Protein AF-A0A1M7T191-F1 (afdb_monomer_lite)

Sequence (86 aa):
MSESPSEDDLVLPPVPLATGGVVQVDGTGRRVSQMELVVSTEDGAELRIPLEHHHGAWWPPTERTAPPAGVSADRVPPADHPHPEG

pLDDT: mean 82.8, std 18.21, range [36.69, 98.06]

Structure (mmCIF, N/CA/C/O backbone):
data_AF-A0A1M7T191-F1
#
_entry.id   AF-A0A1M7T191-F1
#
loop_
_atom_site.group_PDB
_atom_site.id
_atom_site.type_symbol
_atom_site.label_atom_id
_atom_site.label_alt_id
_atom_site.label_comp_id
_atom_site.label_asym_id
_atom_site.label_entity_id
_atom_site.label_seq_id
_atom_site.pdbx_PDB_ins_code
_atom_site.Cartn_x
_atom_site.Cartn_y
_atom_site.Cartn_z
_atom_site.occupancy
_atom_site.B_iso_or_equiv
_atom_site.auth_seq_id
_atom_site.auth_comp_id
_atom_site.auth_asym_id
_atom_site.auth_atom_id
_atom_site.pdbx_PDB_model_num
ATOM 1 N N . MET A 1 1 ? 9.026 31.573 6.024 1.00 36.69 1 MET A N 1
ATOM 2 C CA . MET A 1 1 ? 9.595 30.582 6.953 1.00 36.69 1 MET A CA 1
ATOM 3 C C . MET A 1 1 ? 9.635 29.288 6.172 1.00 36.69 1 MET A C 1
ATOM 5 O O . MET A 1 1 ? 8.574 28.832 5.775 1.00 36.69 1 MET A O 1
ATOM 9 N N . SER A 1 2 ? 10.823 28.812 5.807 1.00 47.53 2 SER A N 1
ATOM 10 C CA . SER A 1 2 ? 10.974 27.470 5.245 1.00 47.53 2 SER A CA 1
ATOM 11 C C . SER A 1 2 ? 11.256 26.573 6.434 1.00 47.53 2 SER A C 1
ATOM 13 O O . SER A 1 2 ? 12.339 26.662 7.007 1.00 47.53 2 SER A O 1
ATOM 15 N N . GLU A 1 3 ? 10.254 25.821 6.876 1.00 48.62 3 GLU A N 1
ATOM 16 C CA . GLU A 1 3 ? 10.498 24.698 7.773 1.00 48.62 3 GLU A CA 1
ATOM 17 C C . GLU A 1 3 ? 11.413 23.736 7.020 1.00 48.62 3 GLU A C 1
ATOM 19 O O . GLU A 1 3 ? 11.079 23.251 5.937 1.00 48.62 3 GLU A O 1
ATOM 24 N N . SER A 1 4 ? 12.627 23.563 7.536 1.00 55.38 4 SER A N 1
ATOM 25 C CA . SER A 1 4 ? 13.484 22.458 7.136 1.00 55.38 4 SER A CA 1
ATOM 26 C C . SER A 1 4 ? 12.670 21.173 7.325 1.00 55.38 4 SER A C 1
ATOM 28 O O . SER A 1 4 ? 12.055 21.050 8.388 1.00 55.38 4 SER A O 1
ATOM 30 N N . PRO A 1 5 ? 12.619 20.250 6.344 1.00 54.53 5 PRO A N 1
ATOM 31 C CA . PRO A 1 5 ? 11.971 18.959 6.557 1.00 54.53 5 PRO A CA 1
ATOM 32 C C . PRO A 1 5 ? 12.554 18.347 7.833 1.00 54.53 5 PRO A C 1
ATOM 34 O O . PRO A 1 5 ? 13.777 18.336 8.007 1.00 54.53 5 PRO A O 1
ATOM 37 N N . SER A 1 6 ? 11.678 17.977 8.768 1.00 58.03 6 SER A N 1
ATOM 38 C CA . SER A 1 6 ? 12.077 17.404 10.049 1.00 58.03 6 SER A CA 1
ATOM 39 C C . SER A 1 6 ? 12.975 16.198 9.788 1.00 58.03 6 SER A C 1
ATOM 41 O O . SER A 1 6 ? 12.691 15.387 8.915 1.00 58.03 6 SER A O 1
ATOM 43 N N . GLU A 1 7 ? 14.076 16.089 10.530 1.00 58.94 7 GLU A N 1
ATOM 44 C CA . GLU A 1 7 ? 15.176 15.149 10.259 1.00 58.94 7 GLU A CA 1
ATOM 45 C C . GLU A 1 7 ? 14.782 13.650 10.324 1.00 58.94 7 GLU A C 1
ATOM 47 O O . GLU A 1 7 ? 15.627 12.798 10.069 1.00 58.94 7 GLU A O 1
ATOM 52 N N . ASP A 1 8 ? 13.510 13.328 10.596 1.00 73.06 8 ASP A N 1
ATOM 53 C CA . ASP A 1 8 ? 12.960 11.970 10.724 1.00 73.06 8 ASP A CA 1
ATOM 54 C C . ASP A 1 8 ? 11.647 11.785 9.921 1.00 73.06 8 ASP A C 1
ATOM 56 O O . ASP A 1 8 ? 10.660 11.223 10.393 1.00 73.06 8 ASP A O 1
ATOM 60 N N . ASP A 1 9 ? 11.587 12.312 8.694 1.00 85.31 9 ASP A N 1
ATOM 61 C CA . ASP A 1 9 ? 10.493 11.993 7.768 1.00 85.31 9 ASP A CA 1
ATOM 62 C C . ASP A 1 9 ? 10.448 10.481 7.462 1.00 85.31 9 ASP A C 1
ATOM 64 O O . ASP A 1 9 ? 11.470 9.844 7.190 1.00 85.31 9 ASP A O 1
ATOM 68 N N . LEU A 1 10 ? 9.243 9.899 7.430 1.00 89.31 10 LEU A N 1
ATOM 69 C CA . LEU A 1 10 ? 9.062 8.493 7.065 1.00 89.31 10 LEU A CA 1
ATOM 70 C C . LEU A 1 10 ? 9.413 8.266 5.585 1.00 89.31 10 LEU A C 1
ATOM 72 O O . LEU A 1 10 ? 8.661 8.656 4.687 1.00 89.31 10 LEU A O 1
ATOM 76 N N . VAL A 1 11 ? 10.505 7.539 5.342 1.00 91.88 11 VAL A N 1
ATOM 77 C CA . VAL A 1 11 ? 10.925 7.074 4.012 1.00 91.88 11 VAL A CA 1
ATOM 78 C C . VAL A 1 11 ? 10.764 5.557 3.923 1.00 91.88 11 VAL A C 1
ATOM 80 O O . VAL A 1 11 ? 11.188 4.810 4.805 1.00 91.88 11 VAL A O 1
ATOM 83 N N . LEU A 1 12 ? 10.147 5.087 2.842 1.00 93.56 12 LEU A N 1
ATOM 84 C CA . LEU A 1 12 ? 9.966 3.668 2.556 1.00 93.56 12 LEU A CA 1
ATOM 85 C C . LEU A 1 12 ? 11.179 3.121 1.793 1.00 93.56 12 LEU A C 1
ATOM 87 O O . LEU A 1 12 ? 11.754 3.815 0.954 1.00 93.56 12 LEU A O 1
ATOM 91 N N . PRO A 1 13 ? 11.594 1.870 2.041 1.00 93.25 13 PRO A N 1
ATOM 92 C CA . PRO A 1 13 ? 12.744 1.313 1.349 1.00 93.25 13 PRO A CA 1
ATOM 93 C C . PRO A 1 13 ? 12.433 1.121 -0.150 1.00 93.25 13 PRO A C 1
ATOM 95 O O . PRO A 1 13 ? 11.298 0.791 -0.502 1.00 93.25 13 PRO A O 1
ATOM 98 N N . PRO A 1 14 ? 13.427 1.254 -1.048 1.00 93.31 14 PRO A N 1
ATOM 99 C CA . PRO A 1 14 ? 13.256 1.060 -2.491 1.00 93.31 14 PRO A CA 1
ATOM 100 C C . PRO A 1 14 ? 13.223 -0.436 -2.868 1.00 93.31 14 PRO A C 1
ATOM 102 O O . PRO A 1 14 ? 13.947 -0.895 -3.751 1.00 93.31 14 PRO A O 1
ATOM 105 N N . VAL A 1 15 ? 12.421 -1.223 -2.151 1.00 95.50 15 VAL A N 1
ATOM 106 C CA . VAL A 1 15 ? 12.253 -2.679 -2.291 1.00 95.50 15 VAL A CA 1
ATOM 107 C C . VAL A 1 15 ? 10.758 -3.014 -2.176 1.00 95.50 15 VAL A C 1
ATOM 109 O O . VAL A 1 15 ? 9.999 -2.209 -1.628 1.00 95.50 15 VAL A O 1
ATOM 112 N N . PRO A 1 16 ? 10.291 -4.176 -2.668 1.00 96.50 16 PRO A N 1
ATOM 113 C CA . PRO A 1 16 ? 8.879 -4.513 -2.555 1.00 96.50 16 PRO A CA 1
ATOM 114 C C . PRO A 1 16 ? 8.505 -4.764 -1.091 1.00 96.50 16 PRO A C 1
ATOM 116 O O . PRO A 1 16 ? 9.230 -5.453 -0.372 1.00 96.50 16 PRO A O 1
ATOM 119 N N . LEU A 1 17 ? 7.349 -4.253 -0.664 1.00 96.50 17 LEU A N 1
ATOM 120 C CA . LEU A 1 17 ? 6.832 -4.473 0.694 1.00 96.50 17 LEU A CA 1
ATOM 121 C C . LEU A 1 17 ? 5.962 -5.731 0.790 1.00 96.50 17 LEU A C 1
ATOM 123 O O . LEU A 1 17 ? 5.812 -6.308 1.864 1.00 96.50 17 LEU A O 1
ATOM 127 N N . ALA A 1 18 ? 5.400 -6.172 -0.335 1.00 96.69 18 ALA A N 1
ATOM 128 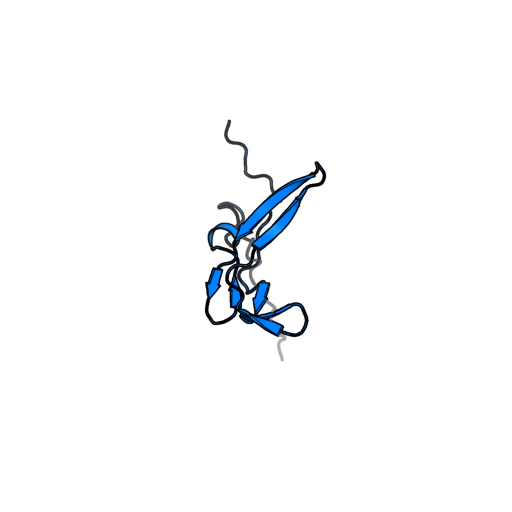C CA . ALA A 1 18 ? 4.647 -7.414 -0.442 1.00 96.69 18 ALA A CA 1
ATOM 129 C C . ALA A 1 18 ? 4.782 -8.018 -1.846 1.00 96.69 18 ALA A C 1
ATOM 131 O O . ALA A 1 18 ? 5.153 -7.340 -2.804 1.00 96.69 18 ALA A O 1
ATOM 132 N N . THR A 1 19 ? 4.452 -9.302 -1.985 1.00 95.75 19 THR A N 1
ATOM 133 C CA . THR A 1 19 ? 4.471 -10.021 -3.269 1.00 95.75 19 THR A CA 1
ATOM 134 C C . THR A 1 19 ? 3.175 -10.792 -3.494 1.00 95.75 19 THR A C 1
ATOM 136 O O . THR A 1 19 ? 2.472 -11.137 -2.544 1.00 95.75 19 THR A O 1
ATOM 139 N N . GLY A 1 20 ? 2.866 -11.075 -4.763 1.00 94.44 20 GLY A N 1
ATOM 140 C CA . GLY A 1 20 ? 1.681 -11.835 -5.156 1.00 94.44 20 GLY A CA 1
ATOM 141 C C . GLY A 1 20 ? 0.438 -10.971 -5.373 1.00 94.44 20 GLY A C 1
ATOM 142 O O . GLY A 1 20 ? 0.357 -9.827 -4.947 1.00 94.44 20 GLY A O 1
ATOM 143 N N . GLY A 1 21 ? -0.550 -11.529 -6.074 1.00 95.62 21 GLY A N 1
ATOM 144 C CA . GLY A 1 21 ? -1.756 -10.804 -6.496 1.00 95.62 21 GLY A CA 1
ATOM 145 C C . GLY A 1 21 ? -3.063 -11.456 -6.060 1.00 95.62 21 GLY A C 1
ATOM 146 O O . GLY A 1 21 ? -4.106 -11.140 -6.625 1.00 95.62 21 GLY A O 1
ATOM 147 N N . VAL A 1 22 ? -3.029 -12.403 -5.117 1.00 96.06 22 VAL A N 1
ATOM 148 C CA . VAL A 1 22 ? -4.210 -13.140 -4.645 1.00 96.06 22 VAL A CA 1
ATOM 149 C C . VAL A 1 22 ? -4.180 -13.257 -3.125 1.00 96.06 22 VAL A C 1
ATOM 151 O O . VAL A 1 22 ? -3.152 -13.608 -2.557 1.00 96.06 22 VAL A O 1
ATOM 154 N N . VAL A 1 23 ? -5.321 -13.019 -2.481 1.00 95.69 23 VAL A N 1
ATOM 155 C CA . VAL A 1 23 ? -5.541 -13.213 -1.041 1.00 95.69 23 VAL A CA 1
ATOM 156 C C . VAL A 1 23 ? -6.679 -14.209 -0.818 1.00 95.69 23 VAL A C 1
ATOM 158 O O . VAL A 1 23 ? -7.625 -14.265 -1.603 1.00 95.69 23 VAL A O 1
ATOM 161 N N . GLN A 1 24 ? -6.588 -15.024 0.232 1.00 96.81 24 GLN A N 1
ATOM 162 C CA . GLN A 1 24 ? -7.659 -15.947 0.612 1.00 96.81 24 GLN A CA 1
ATOM 163 C C . GLN A 1 24 ? -8.694 -15.217 1.468 1.00 96.81 24 GLN A C 1
ATOM 165 O O . GLN A 1 24 ? -8.360 -14.695 2.529 1.00 96.81 24 GLN A O 1
ATOM 170 N N . VAL A 1 25 ? -9.946 -15.197 1.017 1.00 95.12 25 VAL A N 1
ATOM 171 C CA . VAL A 1 25 ? -11.082 -14.612 1.742 1.00 95.12 25 VAL A CA 1
ATOM 172 C C . VAL A 1 25 ? -12.187 -15.654 1.777 1.00 95.12 25 VAL A C 1
ATOM 174 O O . VAL A 1 25 ? -12.638 -16.101 0.721 1.00 95.12 25 VAL A O 1
ATOM 177 N N . ASP A 1 26 ? -12.579 -16.074 2.980 1.00 95.19 26 ASP A N 1
ATOM 178 C CA . ASP A 1 26 ? -13.572 -17.135 3.201 1.00 95.19 26 ASP A CA 1
ATOM 179 C C . ASP A 1 26 ? -13.247 -18.427 2.421 1.00 95.19 26 ASP A C 1
ATOM 181 O O . ASP A 1 26 ? -14.099 -19.031 1.772 1.00 95.19 26 ASP A O 1
ATOM 185 N N . GLY A 1 27 ? -11.966 -18.816 2.411 1.00 94.81 27 GLY A N 1
ATOM 186 C CA . GLY A 1 27 ? -11.472 -20.004 1.700 1.00 94.8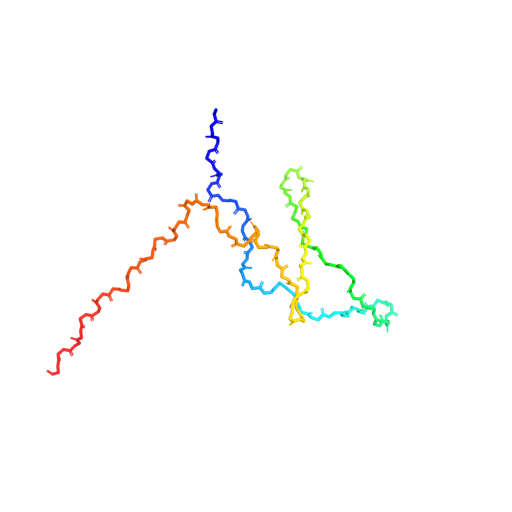1 27 GLY A CA 1
ATOM 187 C C . GLY A 1 27 ? -11.445 -19.888 0.170 1.00 94.81 27 GLY A C 1
ATOM 188 O O . GLY A 1 27 ? -11.121 -20.860 -0.508 1.00 94.81 27 GLY A O 1
ATOM 189 N N . THR A 1 28 ? -11.774 -18.718 -0.383 1.00 96.25 28 THR A N 1
ATOM 190 C CA . THR A 1 28 ? -11.741 -18.455 -1.824 1.00 96.25 28 THR A CA 1
ATOM 191 C C . THR A 1 28 ? -10.631 -17.465 -2.161 1.00 96.25 28 THR A C 1
ATOM 193 O O . THR A 1 28 ? -10.555 -16.374 -1.592 1.00 96.25 28 THR A O 1
ATOM 196 N N . GLY A 1 29 ? -9.792 -17.810 -3.140 1.00 97.62 29 GLY A N 1
ATOM 197 C CA . GLY A 1 29 ? -8.763 -16.909 -3.652 1.00 97.62 29 GLY A CA 1
ATOM 198 C C . GLY A 1 29 ? -9.378 -15.739 -4.421 1.00 97.62 29 GLY A C 1
ATOM 199 O O . GLY A 1 29 ? -10.062 -15.938 -5.425 1.00 97.62 29 GLY A O 1
ATOM 200 N N . ARG A 1 30 ? -9.110 -14.510 -3.979 1.00 97.62 30 ARG A N 1
ATOM 201 C CA . ARG A 1 30 ? -9.544 -13.269 -4.633 1.00 97.62 30 ARG A CA 1
ATOM 202 C C . ARG A 1 30 ? -8.341 -12.489 -5.132 1.00 97.62 30 ARG A C 1
ATOM 204 O O . ARG A 1 30 ? -7.349 -12.372 -4.419 1.00 97.62 30 ARG A O 1
ATOM 211 N N . ARG A 1 31 ? -8.427 -11.941 -6.349 1.00 96.62 31 ARG A N 1
ATOM 212 C CA . ARG A 1 31 ? -7.368 -11.073 -6.881 1.00 96.62 31 ARG A CA 1
ATOM 213 C C . ARG A 1 31 ? -7.316 -9.773 -6.086 1.00 96.62 31 ARG A C 1
ATOM 215 O O . ARG A 1 31 ? -8.353 -9.158 -5.854 1.00 96.62 31 ARG A O 1
ATOM 222 N N . VAL A 1 32 ? -6.113 -9.365 -5.711 1.00 97.06 32 VAL A N 1
ATOM 223 C CA . VAL A 1 32 ? -5.856 -8.076 -5.073 1.00 97.06 32 VAL A CA 1
ATOM 224 C C . VAL A 1 32 ? -5.951 -6.997 -6.149 1.00 97.06 32 VAL A C 1
ATOM 226 O O . VAL A 1 32 ? -5.220 -7.039 -7.136 1.00 97.06 32 VAL A O 1
ATOM 229 N N . SER A 1 33 ? -6.883 -6.061 -5.984 1.00 95.50 33 SER A N 1
ATOM 230 C CA . SER A 1 33 ? -7.050 -4.912 -6.884 1.00 95.50 33 SER A CA 1
ATOM 231 C C . SER A 1 33 ? -6.287 -3.674 -6.415 1.00 95.50 33 SER A C 1
ATOM 233 O O . SER A 1 33 ? -5.948 -2.832 -7.236 1.00 95.50 33 SER A O 1
ATOM 235 N N . GLN A 1 34 ? -6.041 -3.562 -5.109 1.00 95.56 34 GLN A N 1
ATOM 236 C CA . GLN A 1 34 ? -5.363 -2.441 -4.465 1.00 95.56 34 GLN A CA 1
ATOM 237 C C . GLN A 1 34 ? -4.712 -2.927 -3.168 1.00 95.56 34 GLN A C 1
ATOM 239 O O . GLN A 1 34 ? -5.248 -3.814 -2.499 1.00 95.56 34 GLN A O 1
ATOM 244 N N . MET A 1 35 ? -3.580 -2.325 -2.816 1.00 97.06 35 MET A N 1
ATOM 245 C CA . MET A 1 35 ? -2.904 -2.506 -1.538 1.00 97.06 35 MET A CA 1
ATOM 246 C C . MET A 1 35 ? -2.427 -1.142 -1.043 1.00 97.06 35 MET A C 1
ATOM 248 O O . MET A 1 35 ? -1.944 -0.334 -1.832 1.00 97.06 35 MET A O 1
ATOM 252 N N . GLU A 1 36 ? -2.569 -0.882 0.252 1.00 97.62 36 GLU A N 1
ATOM 253 C CA . GLU A 1 36 ? -2.173 0.378 0.881 1.00 97.62 36 GLU A CA 1
ATOM 254 C C . GLU A 1 36 ? -1.386 0.081 2.156 1.00 97.62 36 GLU A C 1
ATOM 256 O O . GLU A 1 36 ? -1.746 -0.820 2.917 1.00 97.62 36 GLU A O 1
ATOM 261 N N . LEU A 1 37 ? -0.328 0.853 2.399 1.00 96.88 37 LEU A N 1
ATOM 262 C CA . LEU A 1 37 ? 0.315 0.931 3.704 1.00 96.88 37 LEU A CA 1
ATOM 263 C C . LEU A 1 37 ? -0.386 2.020 4.517 1.00 96.88 37 LEU A C 1
ATOM 265 O O . LEU A 1 37 ? -0.471 3.168 4.077 1.00 96.88 37 LEU A O 1
ATOM 269 N N . VAL A 1 38 ? -0.877 1.656 5.698 1.00 97.56 38 VAL A N 1
ATOM 270 C CA . VAL A 1 38 ? -1.494 2.593 6.639 1.00 97.56 38 VAL A CA 1
ATOM 271 C C . VAL A 1 38 ? -0.512 2.864 7.767 1.00 97.56 38 VAL A C 1
ATOM 273 O O . VAL A 1 38 ? -0.015 1.932 8.398 1.00 97.56 38 VAL A O 1
ATOM 276 N N . VAL A 1 39 ? -0.238 4.141 8.006 1.00 95.94 39 VAL A N 1
ATOM 277 C CA . VAL A 1 39 ? 0.624 4.620 9.084 1.00 95.94 39 VAL A CA 1
ATOM 278 C C . VAL A 1 39 ? -0.246 5.397 10.057 1.00 95.94 39 VAL A C 1
ATOM 280 O O . VAL A 1 39 ? -0.847 6.398 9.672 1.00 95.94 39 VAL A O 1
ATOM 283 N N . SER A 1 40 ? -0.316 4.933 11.299 1.00 97.25 40 SER A N 1
ATOM 284 C CA . SER A 1 40 ? -0.997 5.636 12.385 1.00 97.25 40 SER A CA 1
ATOM 285 C C . SER A 1 40 ? 0.023 6.420 13.202 1.00 97.25 40 SER A C 1
ATOM 287 O O . SER A 1 40 ? 1.063 5.876 13.575 1.00 97.25 40 SER A O 1
ATOM 289 N N . THR A 1 41 ? -0.269 7.684 13.478 1.00 95.06 41 THR A N 1
ATOM 290 C CA . THR A 1 41 ? 0.562 8.547 14.321 1.00 95.06 41 THR A CA 1
ATOM 291 C C . THR A 1 41 ? 0.105 8.489 15.778 1.00 95.06 41 THR A C 1
ATOM 293 O O . THR A 1 41 ? -0.993 8.022 16.091 1.00 95.06 41 THR A O 1
ATOM 296 N N . GLU A 1 42 ? 0.946 8.965 16.695 1.00 95.31 42 GLU A N 1
ATOM 297 C CA . GLU A 1 42 ? 0.654 8.946 18.135 1.00 95.31 42 GLU A CA 1
ATOM 298 C C . GLU A 1 42 ? -0.559 9.807 18.521 1.00 95.31 42 GLU A C 1
ATOM 300 O O . GLU A 1 42 ? -1.287 9.473 19.455 1.00 95.31 42 GLU A O 1
ATOM 305 N N . ASP A 1 43 ? -0.818 10.887 17.783 1.00 94.94 43 ASP A N 1
ATOM 306 C CA . ASP A 1 43 ? -2.001 11.742 17.924 1.00 94.94 43 ASP A CA 1
ATOM 307 C C . ASP A 1 43 ? -3.261 11.150 17.263 1.00 94.94 43 ASP A C 1
ATOM 309 O O . ASP A 1 43 ? -4.341 11.738 17.338 1.00 94.94 43 ASP A O 1
ATOM 313 N N . GLY A 1 44 ? -3.149 9.959 16.665 1.00 96.31 44 GLY A N 1
ATOM 314 C CA . GLY A 1 44 ? -4.263 9.212 16.087 1.00 96.31 44 GLY A CA 1
ATOM 315 C C . GLY A 1 44 ? -4.611 9.590 14.648 1.00 96.31 44 GLY A C 1
ATOM 316 O O . GLY A 1 44 ? -5.657 9.163 14.155 1.00 96.31 44 GLY A O 1
ATOM 317 N N . ALA A 1 45 ? -3.771 10.367 13.960 1.00 96.81 45 ALA A N 1
ATOM 318 C CA . ALA A 1 45 ? -3.927 10.591 12.528 1.00 96.81 45 ALA A CA 1
ATOM 319 C C . ALA A 1 45 ? -3.515 9.343 11.728 1.00 96.81 45 ALA A C 1
ATOM 321 O O . ALA A 1 45 ? -2.711 8.522 12.170 1.00 96.81 45 ALA A O 1
ATOM 322 N N . GLU A 1 46 ? -4.073 9.203 10.525 1.00 97.75 46 GLU A N 1
ATOM 323 C CA . GLU A 1 46 ? -3.721 8.131 9.594 1.00 97.75 46 GLU A CA 1
ATOM 324 C C . GLU A 1 46 ? -3.213 8.707 8.273 1.00 97.75 46 GLU A C 1
ATOM 326 O O . GLU A 1 46 ? -3.879 9.529 7.637 1.00 97.75 46 GLU A O 1
ATOM 331 N N . LEU A 1 47 ? -2.069 8.204 7.816 1.00 95.06 47 LEU A N 1
ATOM 332 C CA . LEU A 1 47 ? -1.570 8.390 6.459 1.00 95.06 47 LEU A CA 1
ATOM 333 C C . LEU A 1 47 ? -1.738 7.085 5.678 1.00 95.06 47 LEU A C 1
ATOM 335 O O . LEU A 1 47 ? -1.283 6.027 6.112 1.00 95.06 47 LEU A O 1
ATOM 339 N N . ARG A 1 48 ? -2.361 7.164 4.498 1.00 97.50 48 ARG A N 1
ATOM 340 C CA . ARG A 1 48 ? -2.512 6.033 3.573 1.00 97.50 48 ARG A CA 1
ATOM 341 C C . ARG A 1 48 ? -1.615 6.224 2.364 1.00 97.50 48 ARG A C 1
ATOM 343 O O . ARG A 1 48 ? -1.683 7.253 1.694 1.00 97.50 48 ARG A O 1
ATOM 350 N N . ILE A 1 49 ? -0.775 5.232 2.102 1.00 97.31 49 ILE A N 1
ATOM 351 C CA . ILE A 1 49 ? 0.174 5.226 0.992 1.00 97.31 49 ILE A CA 1
ATOM 352 C C . ILE A 1 49 ? -0.229 4.087 0.047 1.00 97.31 49 ILE A C 1
ATOM 354 O O . ILE A 1 49 ? -0.063 2.921 0.418 1.00 97.31 49 ILE A O 1
ATOM 358 N N . PRO A 1 50 ? -0.768 4.382 -1.151 1.00 97.50 50 PRO A N 1
ATOM 359 C CA . PRO A 1 50 ? -1.108 3.347 -2.118 1.00 97.50 50 PRO A CA 1
ATOM 360 C C . PRO A 1 50 ? 0.162 2.696 -2.661 1.00 97.50 50 PRO A C 1
ATOM 362 O O . PRO A 1 50 ? 1.096 3.390 -3.055 1.00 97.50 50 PRO A O 1
ATOM 365 N N . LEU A 1 51 ? 0.194 1.364 -2.673 1.00 97.81 51 LEU A N 1
ATOM 366 C CA . LEU A 1 51 ? 1.289 0.607 -3.265 1.00 97.81 51 LEU A CA 1
ATOM 367 C C . LEU A 1 51 ? 1.008 0.327 -4.739 1.00 97.81 51 LEU A C 1
ATOM 369 O O . LEU A 1 51 ? -0.111 -0.010 -5.134 1.00 97.81 51 LEU A O 1
ATOM 373 N N . GLU A 1 52 ? 2.057 0.406 -5.543 1.00 96.94 52 GLU A N 1
ATOM 374 C CA . GLU A 1 52 ? 2.004 0.200 -6.980 1.00 96.94 52 GLU A CA 1
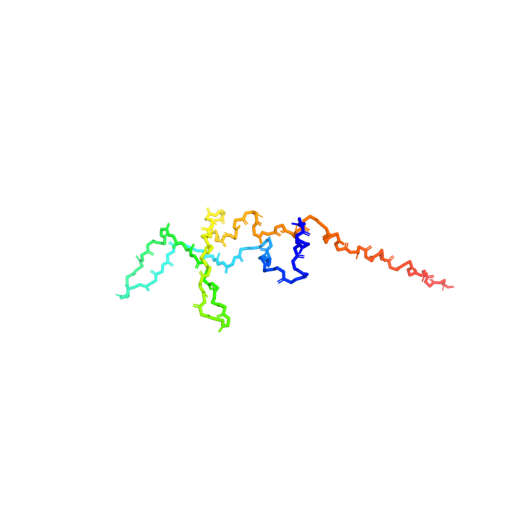ATOM 375 C C . GLU A 1 52 ? 2.399 -1.243 -7.320 1.00 96.94 52 GLU A C 1
ATOM 377 O O . GLU A 1 52 ? 3.407 -1.768 -6.836 1.00 96.94 52 GLU A O 1
ATOM 382 N N . HIS A 1 53 ? 1.604 -1.917 -8.153 1.00 96.75 53 HIS A N 1
ATOM 383 C CA . HIS A 1 53 ? 1.881 -3.301 -8.528 1.00 96.75 53 HIS A CA 1
ATOM 384 C C . HIS A 1 53 ? 2.800 -3.369 -9.753 1.00 96.75 53 HIS A C 1
ATOM 386 O O . HIS A 1 53 ? 2.362 -3.177 -10.890 1.00 96.75 53 HIS A O 1
ATOM 392 N N . HIS A 1 54 ? 4.066 -3.715 -9.525 1.00 93.56 54 HIS A N 1
ATOM 393 C CA . HIS A 1 54 ? 5.091 -3.844 -10.559 1.00 93.56 54 HIS A CA 1
ATOM 394 C C . HIS A 1 54 ? 5.876 -5.141 -10.384 1.00 93.56 54 HIS A C 1
ATOM 396 O O . HIS A 1 54 ? 6.243 -5.533 -9.277 1.00 93.56 54 HIS A O 1
ATOM 402 N N . HIS A 1 55 ? 6.144 -5.825 -11.500 1.00 93.06 55 HIS A N 1
ATOM 403 C CA . HIS A 1 55 ? 6.944 -7.057 -11.529 1.00 93.06 55 HIS A CA 1
ATOM 404 C C . HIS A 1 55 ? 6.444 -8.170 -10.578 1.00 93.06 55 HIS A C 1
ATOM 406 O O . HIS A 1 55 ? 7.235 -8.960 -10.073 1.00 93.06 55 HIS A O 1
ATOM 412 N N . GLY A 1 56 ? 5.126 -8.250 -10.341 1.00 94.06 56 GLY A N 1
ATOM 413 C CA . GLY A 1 56 ? 4.513 -9.257 -9.460 1.00 94.06 56 GLY A CA 1
ATOM 414 C C . GLY A 1 56 ? 4.604 -8.941 -7.961 1.00 94.06 56 GLY A C 1
ATOM 415 O O . GLY A 1 56 ? 4.328 -9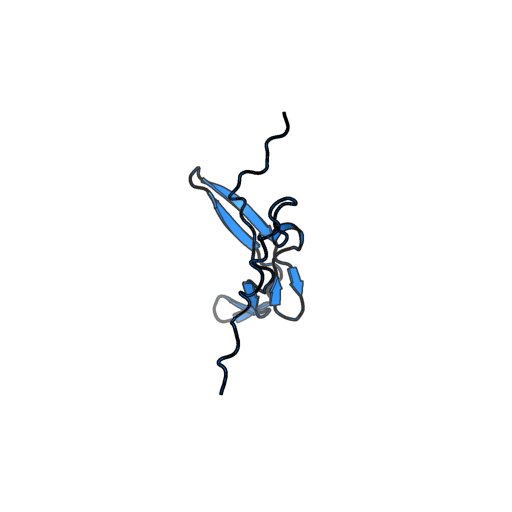.812 -7.128 1.00 94.06 56 GLY A O 1
ATOM 416 N N . ALA A 1 57 ? 5.002 -7.717 -7.617 1.00 97.00 57 ALA A N 1
ATOM 417 C CA . ALA A 1 57 ? 5.160 -7.246 -6.253 1.00 97.00 57 ALA A CA 1
ATOM 418 C C . ALA A 1 57 ? 4.529 -5.862 -6.050 1.00 97.00 57 ALA A C 1
ATOM 420 O O . ALA A 1 57 ? 4.208 -5.170 -7.016 1.00 97.00 57 ALA A O 1
ATOM 421 N N . TRP A 1 58 ? 4.334 -5.483 -4.790 1.00 98.06 58 TRP A N 1
ATOM 422 C CA . TRP A 1 58 ? 3.726 -4.221 -4.375 1.00 98.06 58 TRP A CA 1
ATOM 423 C C . TRP A 1 58 ? 4.800 -3.305 -3.809 1.00 98.06 58 TRP A C 1
ATOM 425 O O . TRP A 1 58 ? 5.434 -3.619 -2.795 1.00 98.06 58 TRP A O 1
ATOM 435 N N . TRP A 1 59 ? 5.011 -2.193 -4.498 1.00 97.69 59 TRP A N 1
ATOM 436 C CA . TRP A 1 59 ? 6.092 -1.257 -4.242 1.00 97.69 59 TRP A CA 1
ATOM 437 C C . TRP A 1 59 ? 5.543 0.045 -3.672 1.00 97.69 59 TRP A C 1
ATOM 439 O O . TRP A 1 59 ? 4.446 0.461 -4.045 1.00 97.69 59 TRP A O 1
ATOM 449 N N . PRO A 1 60 ? 6.291 0.713 -2.788 1.00 97.12 60 PRO A N 1
ATOM 450 C CA . PRO A 1 60 ? 6.024 2.103 -2.469 1.00 97.12 60 PRO A CA 1
ATOM 451 C C . PRO A 1 60 ? 6.096 2.977 -3.728 1.00 97.12 60 PRO A C 1
ATOM 453 O O . PRO A 1 60 ? 6.924 2.698 -4.600 1.00 97.12 60 PRO A O 1
ATOM 456 N N . PRO A 1 61 ? 5.312 4.062 -3.801 1.00 94.94 61 PRO A N 1
ATOM 457 C CA . PRO A 1 61 ? 5.455 5.031 -4.874 1.00 94.94 61 PRO A CA 1
ATOM 458 C C . PRO A 1 61 ? 6.817 5.727 -4.768 1.00 94.94 61 PRO A C 1
ATOM 460 O O . PRO A 1 61 ? 7.367 5.901 -3.673 1.00 94.94 61 PRO A O 1
ATOM 463 N N . THR A 1 62 ? 7.376 6.131 -5.910 1.00 90.94 62 THR A N 1
ATOM 464 C CA . THR A 1 62 ? 8.770 6.606 -5.994 1.00 90.94 62 THR A CA 1
ATOM 465 C C . THR A 1 62 ? 9.032 7.799 -5.068 1.00 90.94 62 THR A C 1
ATOM 467 O O . THR A 1 62 ? 10.065 7.825 -4.393 1.00 90.94 62 THR A O 1
ATOM 470 N N . GLU A 1 63 ? 8.088 8.735 -4.934 1.00 89.94 63 GLU A N 1
ATOM 471 C CA . GLU A 1 63 ? 8.207 9.889 -4.031 1.00 89.94 63 GLU A CA 1
ATOM 472 C C . GLU A 1 63 ? 8.325 9.525 -2.543 1.00 89.94 63 GLU A C 1
ATOM 474 O O . GLU A 1 63 ? 8.777 10.349 -1.753 1.00 89.94 63 GLU A O 1
ATOM 479 N N . ARG A 1 64 ? 7.940 8.305 -2.148 1.00 91.38 64 ARG A N 1
ATOM 480 C CA . ARG A 1 64 ? 8.080 7.800 -0.773 1.00 91.38 64 ARG A CA 1
ATOM 481 C C . ARG A 1 64 ? 9.366 7.019 -0.550 1.00 91.38 64 ARG A C 1
ATOM 483 O O . ARG A 1 64 ? 9.635 6.650 0.586 1.00 91.38 64 ARG A O 1
ATOM 490 N N . THR A 1 65 ? 10.137 6.756 -1.604 1.00 88.88 65 THR A N 1
ATOM 491 C CA . THR A 1 65 ? 11.414 6.025 -1.522 1.00 88.88 65 THR A CA 1
ATOM 492 C C . THR A 1 65 ? 12.638 6.927 -1.573 1.00 88.88 65 THR A C 1
ATOM 494 O O . THR A 1 65 ? 13.712 6.541 -1.112 1.00 88.88 65 THR A O 1
ATOM 497 N N . ALA A 1 66 ? 12.496 8.126 -2.140 1.00 79.25 66 ALA A N 1
ATOM 498 C CA . ALA A 1 66 ? 13.577 9.091 -2.193 1.00 79.25 66 ALA A CA 1
ATOM 499 C C . ALA A 1 66 ? 13.760 9.732 -0.808 1.00 79.25 66 ALA A C 1
ATOM 501 O O . ALA A 1 66 ? 12.786 10.241 -0.247 1.00 79.25 66 ALA A O 1
ATOM 502 N N . PRO A 1 67 ? 14.987 9.763 -0.264 1.00 66.31 67 PRO A N 1
ATOM 503 C CA . PRO A 1 67 ? 15.265 10.604 0.884 1.00 66.31 67 PRO A CA 1
ATOM 504 C C . PRO A 1 67 ? 14.981 12.073 0.529 1.00 66.31 67 PRO A C 1
ATOM 506 O O . PRO A 1 67 ? 15.183 12.461 -0.632 1.00 66.31 67 PRO A O 1
ATOM 509 N N . PRO A 1 68 ? 14.549 12.911 1.488 1.00 62.88 68 PRO A N 1
ATOM 510 C CA . PRO A 1 68 ? 14.387 14.336 1.237 1.00 62.88 68 PRO A CA 1
ATOM 511 C C . PRO A 1 68 ? 15.698 14.911 0.685 1.00 62.88 68 PRO A C 1
ATOM 513 O O . PRO A 1 68 ? 16.790 14.555 1.136 1.00 62.88 68 PRO A O 1
ATOM 516 N N . ALA A 1 69 ? 15.592 15.774 -0.331 1.00 58.28 69 ALA A N 1
ATOM 517 C CA . ALA A 1 69 ? 16.735 16.389 -1.001 1.00 58.28 69 ALA A CA 1
ATOM 518 C C . ALA A 1 69 ? 17.574 17.185 0.017 1.00 58.28 69 ALA A C 1
ATOM 520 O O . ALA A 1 69 ? 17.272 18.334 0.324 1.00 58.28 69 ALA A O 1
ATOM 521 N N . GLY A 1 70 ? 18.597 16.546 0.585 1.00 54.62 70 GLY A N 1
ATOM 522 C CA . GLY A 1 70 ? 19.376 17.088 1.699 1.00 54.62 70 GLY A CA 1
ATOM 523 C C . GLY A 1 70 ? 20.131 16.023 2.494 1.00 54.62 70 GLY A C 1
ATOM 524 O O . GLY A 1 70 ? 21.250 16.283 2.924 1.00 54.62 70 GLY A O 1
ATOM 525 N N . VAL A 1 71 ? 19.595 14.802 2.603 1.00 55.41 71 VAL A N 1
ATOM 526 C CA . VAL A 1 71 ? 20.316 13.662 3.193 1.00 55.41 71 VAL A CA 1
ATOM 527 C C . VAL A 1 71 ? 21.041 12.882 2.094 1.00 55.41 71 VAL A C 1
ATOM 529 O O . VAL A 1 71 ? 20.690 11.769 1.707 1.00 55.41 71 VAL A O 1
ATOM 532 N N . SER A 1 72 ? 22.098 13.487 1.551 1.00 51.56 72 SER A N 1
ATOM 533 C CA . SER A 1 72 ? 23.173 12.665 0.998 1.00 51.56 72 SER A CA 1
ATOM 534 C C . SER A 1 72 ? 23.714 11.873 2.177 1.00 51.56 72 SER A C 1
ATOM 536 O O . SER A 1 72 ? 24.368 12.456 3.038 1.00 51.56 72 SER A O 1
ATOM 538 N N . ALA A 1 73 ? 23.395 10.578 2.253 1.00 54.16 73 ALA A N 1
ATOM 539 C CA . ALA A 1 73 ? 24.115 9.673 3.132 1.00 54.16 73 ALA A CA 1
ATOM 540 C C . ALA A 1 73 ? 25.598 9.950 2.894 1.00 54.16 73 ALA A C 1
ATOM 542 O O . ALA A 1 73 ? 26.073 9.791 1.765 1.00 54.16 73 ALA A O 1
ATOM 543 N N . ASP A 1 74 ? 26.274 10.473 3.918 1.00 52.69 74 ASP A N 1
ATOM 544 C CA . ASP A 1 74 ? 27.710 10.673 3.909 1.00 52.69 74 ASP A CA 1
ATOM 545 C C . ASP A 1 74 ? 28.297 9.311 3.559 1.00 52.69 74 ASP A C 1
ATOM 547 O O . ASP A 1 74 ? 28.245 8.353 4.335 1.00 52.69 74 ASP A O 1
ATOM 551 N N . ARG A 1 75 ? 28.675 9.163 2.289 1.00 56.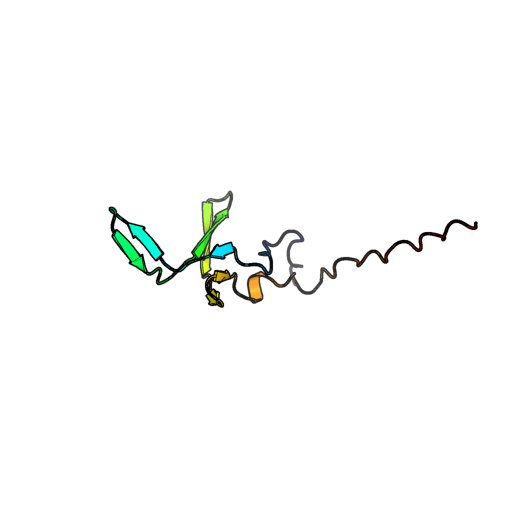38 75 ARG A N 1
ATOM 552 C CA . ARG A 1 75 ?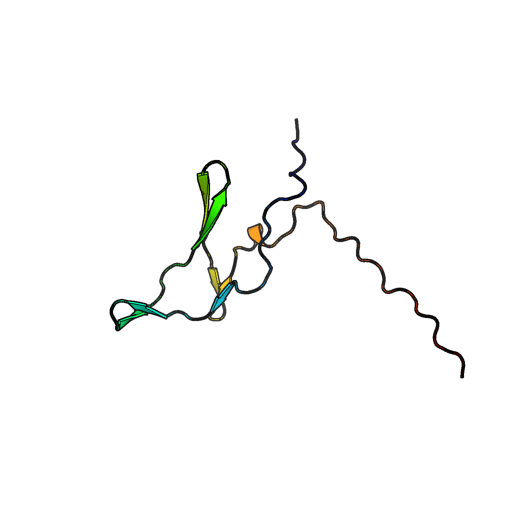 29.249 7.937 1.775 1.00 56.38 75 ARG A CA 1
ATOM 553 C C . ARG A 1 75 ? 30.603 7.880 2.442 1.00 56.38 75 ARG A C 1
ATOM 555 O O . ARG A 1 75 ? 31.551 8.425 1.887 1.00 56.38 75 ARG A O 1
ATOM 562 N N . VAL A 1 76 ? 30.671 7.245 3.612 1.00 59.12 76 VAL A N 1
ATOM 563 C CA . VAL A 1 76 ? 31.930 6.924 4.275 1.00 59.12 76 VAL A CA 1
ATOM 564 C C . VAL A 1 76 ? 32.769 6.224 3.207 1.00 59.12 76 VAL A C 1
ATOM 566 O O . VAL A 1 76 ? 32.377 5.145 2.741 1.00 59.12 76 VAL A O 1
ATOM 569 N N . PRO A 1 77 ? 33.844 6.856 2.702 1.00 56.03 77 PRO A N 1
ATOM 570 C CA . PRO A 1 77 ? 34.686 6.205 1.720 1.00 56.03 77 PRO A CA 1
ATOM 571 C C . PRO A 1 77 ? 35.215 4.925 2.375 1.00 56.03 77 PRO A C 1
ATOM 573 O O . PRO A 1 77 ? 35.504 4.946 3.576 1.00 56.03 77 PRO A O 1
ATOM 576 N N . PRO A 1 78 ? 35.291 3.797 1.644 1.00 59.03 78 PRO A N 1
ATOM 577 C CA . PRO A 1 78 ? 35.886 2.593 2.203 1.00 59.03 78 PRO A CA 1
ATOM 578 C C . PRO A 1 78 ? 37.255 2.979 2.758 1.00 59.03 78 PRO A C 1
ATOM 580 O O . PRO A 1 78 ? 38.047 3.600 2.047 1.00 59.03 78 PRO A O 1
ATOM 583 N N . ALA A 1 79 ? 37.484 2.693 4.042 1.00 66.06 79 ALA A N 1
ATOM 584 C CA . ALA A 1 79 ? 38.775 2.938 4.654 1.00 66.06 79 ALA A CA 1
ATOM 585 C C . ALA A 1 79 ? 39.828 2.248 3.784 1.00 66.06 79 ALA A C 1
ATOM 587 O O . ALA A 1 79 ? 39.693 1.063 3.470 1.00 66.06 79 ALA A O 1
ATOM 588 N N . ASP A 1 80 ? 40.828 3.015 3.356 1.00 60.38 80 ASP A N 1
ATOM 589 C CA . ASP A 1 80 ? 42.006 2.503 2.673 1.00 60.38 80 ASP A CA 1
ATOM 590 C C . ASP A 1 80 ? 42.695 1.557 3.666 1.00 60.38 80 ASP A C 1
ATOM 592 O O . ASP A 1 80 ? 43.382 1.984 4.594 1.00 60.38 80 ASP A O 1
ATOM 596 N N . HIS A 1 81 ? 42.359 0.267 3.598 1.00 60.97 81 HIS A N 1
ATOM 597 C CA . HIS A 1 81 ? 43.003 -0.751 4.409 1.00 60.97 81 HIS A CA 1
ATOM 598 C C . HIS A 1 81 ? 44.401 -0.949 3.816 1.00 60.97 81 HIS A C 1
ATOM 600 O O . HIS A 1 81 ? 44.491 -1.449 2.691 1.00 60.97 81 HIS A O 1
ATOM 606 N N . PRO A 1 82 ? 45.491 -0.596 4.527 1.00 64.75 82 PRO A N 1
ATOM 607 C CA . PRO A 1 82 ? 46.820 -0.895 4.029 1.00 64.75 82 PRO A CA 1
ATOM 608 C C . PRO A 1 82 ? 46.953 -2.413 3.883 1.00 64.75 82 PRO A C 1
ATOM 610 O O . PRO A 1 82 ? 46.667 -3.181 4.806 1.00 64.75 82 PRO A O 1
ATOM 613 N N . HIS A 1 83 ? 47.344 -2.832 2.684 1.00 55.94 83 HIS A N 1
ATOM 614 C CA . HIS A 1 83 ? 47.611 -4.223 2.349 1.00 55.94 83 HIS A CA 1
ATOM 615 C C . HIS A 1 83 ? 48.732 -4.741 3.268 1.00 55.94 83 HIS A C 1
ATOM 617 O O . HIS A 1 83 ? 49.751 -4.055 3.384 1.00 55.94 83 HIS A O 1
ATOM 623 N N . PRO A 1 84 ? 48.597 -5.903 3.936 1.00 64.44 84 PRO A N 1
ATOM 624 C CA . PRO A 1 84 ? 49.704 -6.440 4.713 1.00 64.44 84 PRO A CA 1
ATOM 625 C C . PRO A 1 84 ? 50.848 -6.779 3.751 1.00 64.44 84 PRO A C 1
ATOM 627 O O . PRO A 1 84 ? 50.642 -7.479 2.753 1.00 64.44 84 PRO A O 1
ATOM 630 N N . GLU A 1 85 ? 52.024 -6.215 4.022 1.00 64.75 85 GLU A N 1
ATOM 631 C CA . GLU A 1 85 ? 53.268 -6.560 3.338 1.00 64.75 85 GLU A CA 1
ATOM 632 C C . GLU A 1 85 ? 53.639 -8.008 3.695 1.00 64.75 85 GLU A C 1
ATOM 634 O O . GLU A 1 85 ? 53.447 -8.442 4.834 1.00 64.75 85 GLU A O 1
ATOM 639 N N . GLY A 1 86 ? 54.057 -8.765 2.677 1.00 53.75 86 GLY A N 1
ATOM 640 C CA . GLY A 1 86 ? 54.406 -10.184 2.781 1.00 53.75 86 GLY A CA 1
ATOM 641 C C . GLY A 1 86 ? 55.744 -10.461 3.450 1.00 53.75 86 GLY A C 1
ATOM 642 O O . GLY A 1 86 ? 56.520 -9.510 3.684 1.00 53.75 86 GLY A O 1
#

Secondary structure (DSSP, 8-state):
---PPPTT-----SS-SEE-SEEEETTEEEE----EEEEE-TTS-EEEEEPEEETTEEE--GGGTSPPTT------PPP--PPPP-

Organism: NCBI:txid1861

Foldseek 3Di:
DDDDPPPDPQADAQDFPFFAQWDQDPNDTDGHPWDWDWDADPVGDIDIFTFDQDPRGTGGDPVRHDDPPPPPPPPPDPPPDPDDDD

Radius of gyration: 20.13 Å; chains: 1; bounding box: 68×51×30 Å